Protein AF-A0A840AFT1-F1 (afdb_monomer)

Radius of gyration: 15.69 Å; Cα contacts (8 Å, |Δi|>4): 71; chains: 1; bounding box: 33×24×56 Å

Solvent-accessible surface area (backbone atoms only — not comparable to full-atom values): 6630 Å² total; per-residue (Å²): 107,79,70,45,72,68,57,50,50,55,33,47,77,70,41,51,52,56,59,45,66,76,46,48,65,64,51,42,52,50,52,46,53,44,43,53,52,53,54,73,78,42,62,94,86,62,83,84,49,73,49,60,39,33,60,61,38,39,70,53,52,70,68,32,62,74,60,43,51,49,30,59,76,71,64,56,80,56,72,62,57,50,51,53,47,26,24,45,51,46,72,77,32,58,89,63,64,63,71,71,66,78,79,74,82,84,85,81,90,130

Secondary structure (DSSP, 8-state):
-PPPHHHHHHHHHTTHHHHHHTTHHHHHHHHHHHHHHHHHHS-TTPPPPHHHHHHHHHHHHHH-HHHHHHHHHTT---THHHHHHHHHHHHHHGGGSSTTGGGSS-----

pLDDT: mean 89.45, std 15.91, range [39.97, 98.19]

Structure (mmCIF, N/CA/C/O backbone):
data_AF-A0A840AFT1-F1
#
_entry.id   AF-A0A840AFT1-F1
#
loop_
_atom_site.group_PDB
_atom_site.id
_atom_site.type_symbol
_atom_site.label_atom_id
_atom_site.label_alt_id
_atom_site.label_comp_id
_atom_site.label_asym_id
_atom_site.label_entity_id
_atom_site.label_seq_id
_atom_site.pdbx_PDB_ins_code
_atom_site.Cartn_x
_atom_site.Cartn_y
_atom_site.Cartn_z
_atom_site.occupancy
_atom_site.B_iso_or_equiv
_atom_site.auth_seq_id
_atom_site.auth_comp_id
_atom_site.auth_asym_id
_atom_site.auth_atom_id
_atom_site.pdbx_PDB_model_num
ATOM 1 N N . MET A 1 1 ? 10.731 -5.150 2.425 1.00 61.34 1 MET A N 1
ATOM 2 C CA . MET A 1 1 ? 10.338 -5.928 3.613 1.00 61.34 1 MET A CA 1
ATOM 3 C C . MET A 1 1 ? 9.030 -6.608 3.279 1.00 61.34 1 MET A C 1
ATOM 5 O O . MET A 1 1 ? 8.247 -6.038 2.537 1.00 61.34 1 MET A O 1
ATOM 9 N N . ALA A 1 2 ? 8.819 -7.825 3.773 1.00 78.06 2 ALA A N 1
ATOM 10 C CA . ALA A 1 2 ? 7.544 -8.512 3.600 1.00 78.06 2 ALA A CA 1
ATOM 11 C C . ALA A 1 2 ? 6.515 -7.992 4.613 1.00 78.06 2 ALA A C 1
ATOM 13 O O . ALA A 1 2 ? 6.884 -7.635 5.737 1.00 78.06 2 ALA A O 1
ATOM 14 N N . LEU A 1 3 ? 5.243 -7.976 4.212 1.00 90.00 3 LEU A N 1
ATOM 15 C CA . LEU A 1 3 ? 4.119 -7.717 5.101 1.00 90.00 3 LEU A CA 1
ATOM 16 C C . LEU A 1 3 ? 4.123 -8.754 6.235 1.00 90.00 3 LEU A C 1
ATOM 18 O O . LEU A 1 3 ? 4.169 -9.958 5.985 1.00 90.00 3 LEU A O 1
ATOM 22 N N . THR A 1 4 ? 4.117 -8.297 7.487 1.00 93.38 4 THR A N 1
ATOM 23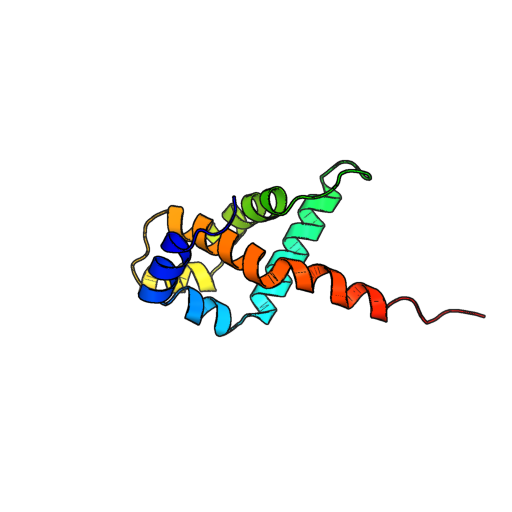 C CA . THR A 1 4 ? 3.969 -9.196 8.637 1.00 93.38 4 THR A CA 1
ATOM 24 C C . THR A 1 4 ? 2.491 -9.378 8.960 1.00 93.38 4 THR A C 1
ATOM 26 O O . THR A 1 4 ? 1.707 -8.442 8.808 1.00 93.38 4 THR A O 1
ATOM 29 N N . LEU A 1 5 ? 2.119 -10.550 9.483 1.00 94.56 5 LEU A N 1
ATOM 30 C CA . LEU A 1 5 ? 0.746 -10.820 9.930 1.00 94.56 5 LEU A CA 1
ATOM 31 C C . LEU A 1 5 ? 0.265 -9.790 10.965 1.00 94.56 5 LEU A C 1
ATOM 33 O O . LEU A 1 5 ? -0.881 -9.362 10.944 1.00 94.56 5 LEU A O 1
ATOM 37 N N . GLU A 1 6 ? 1.156 -9.355 11.857 1.00 94.88 6 GLU A N 1
ATOM 38 C CA . GLU A 1 6 ? 0.844 -8.318 12.842 1.00 94.88 6 GLU A CA 1
ATOM 39 C C . GLU A 1 6 ? 0.509 -6.975 12.170 1.00 94.88 6 GLU A C 1
ATOM 41 O O . GLU A 1 6 ? -0.460 -6.319 12.546 1.00 94.88 6 GLU A O 1
ATOM 46 N N . ALA A 1 7 ? 1.286 -6.562 11.160 1.00 95.19 7 ALA A N 1
ATOM 47 C CA . ALA A 1 7 ? 1.011 -5.339 10.412 1.00 95.19 7 ALA A CA 1
ATOM 48 C C . ALA A 1 7 ? -0.304 -5.439 9.636 1.00 95.19 7 ALA A C 1
ATOM 50 O O . ALA A 1 7 ? -1.090 -4.492 9.640 1.00 95.19 7 ALA A O 1
ATOM 51 N N . GLU A 1 8 ? -0.569 -6.594 9.027 1.00 96.19 8 GLU A N 1
ATOM 52 C CA . GLU A 1 8 ? -1.824 -6.867 8.336 1.00 96.19 8 GLU A CA 1
ATOM 53 C C . GLU A 1 8 ? -3.032 -6.807 9.277 1.00 96.19 8 GLU A C 1
ATOM 55 O O . GLU A 1 8 ? -4.021 -6.149 8.951 1.00 96.19 8 GLU A O 1
ATOM 60 N N . GLN A 1 9 ? -2.948 -7.413 10.466 1.00 97.50 9 GLN A N 1
ATOM 61 C CA . GLN A 1 9 ? -4.031 -7.361 11.450 1.00 97.50 9 GLN A CA 1
ATOM 62 C C . GLN A 1 9 ? -4.299 -5.920 11.888 1.00 97.50 9 GLN A C 1
ATOM 64 O O . GLN A 1 9 ? -5.435 -5.463 11.813 1.00 97.50 9 GLN A O 1
ATOM 69 N N . ARG A 1 10 ? -3.256 -5.155 12.236 1.00 96.56 10 ARG A N 1
ATOM 70 C CA . ARG A 1 10 ? -3.422 -3.739 12.605 1.00 96.56 10 ARG A CA 1
ATOM 71 C C . ARG A 1 10 ? -4.054 -2.926 11.479 1.00 96.56 10 ARG A C 1
ATOM 73 O O . ARG A 1 10 ? -4.911 -2.093 11.746 1.00 96.56 10 ARG A O 1
ATOM 80 N N . MET A 1 11 ? -3.632 -3.145 10.232 1.00 97.62 11 MET A N 1
ATOM 81 C CA . MET A 1 11 ? -4.217 -2.486 9.059 1.00 97.62 11 MET A CA 1
ATOM 82 C C . MET A 1 11 ? -5.670 -2.895 8.823 1.00 97.62 11 MET A C 1
ATOM 84 O O . MET A 1 11 ? -6.470 -2.071 8.384 1.00 97.62 11 MET A O 1
ATOM 88 N N . THR A 1 12 ? -6.019 -4.144 9.117 1.00 97.81 12 THR A N 1
ATOM 89 C CA . THR A 1 12 ? -7.399 -4.631 9.066 1.00 97.81 12 THR A CA 1
ATOM 90 C C . THR A 1 12 ? -8.253 -3.921 10.112 1.00 97.81 12 THR A C 1
ATOM 92 O O . THR A 1 12 ? -9.308 -3.391 9.770 1.00 97.81 12 THR A O 1
ATOM 95 N N . ASP A 1 13 ? -7.759 -3.817 11.348 1.00 97.62 13 ASP A N 1
ATOM 96 C CA . ASP A 1 13 ? -8.477 -3.209 12.475 1.00 97.62 13 ASP A CA 1
ATOM 97 C C . ASP A 1 13 ? -8.797 -1.722 12.248 1.00 97.62 13 ASP A C 1
ATOM 99 O O . ASP A 1 13 ? -9.813 -1.226 12.731 1.00 97.62 13 ASP A O 1
ATOM 103 N N . VAL A 1 14 ? -7.951 -1.010 11.493 1.00 97.31 14 VAL A N 1
ATOM 104 C CA . VAL A 1 14 ? -8.156 0.407 11.134 1.00 97.31 14 VAL A CA 1
ATOM 105 C C . VAL A 1 14 ? -8.718 0.612 9.720 1.00 97.31 14 VAL A C 1
ATOM 107 O O . VAL A 1 14 ? -8.697 1.724 9.199 1.00 97.31 14 VAL A O 1
ATOM 110 N N . GLY A 1 15 ? -9.171 -0.453 9.054 1.00 97.88 15 GLY A N 1
ATOM 111 C CA . GLY A 1 15 ? -9.847 -0.367 7.757 1.00 97.88 15 GLY A CA 1
ATOM 112 C C . GLY A 1 15 ? -8.951 -0.110 6.537 1.00 97.88 15 GLY A C 1
ATOM 113 O O . GLY A 1 15 ? -9.471 0.027 5.433 1.00 97.88 15 GLY A O 1
ATOM 114 N N . VAL A 1 16 ? -7.620 -0.102 6.674 1.00 97.81 16 VAL A N 1
ATOM 115 C CA . VAL A 1 16 ? -6.680 0.079 5.545 1.00 97.81 16 VAL A CA 1
ATOM 116 C C . VAL A 1 16 ? -6.836 -1.040 4.508 1.00 97.81 16 VAL A C 1
ATOM 118 O O . VAL A 1 16 ? -6.784 -0.785 3.306 1.00 97.81 16 VAL A O 1
ATOM 121 N N . VAL A 1 17 ? -7.069 -2.281 4.951 1.00 97.94 17 VAL A N 1
ATOM 122 C CA . VAL A 1 17 ? -7.295 -3.417 4.037 1.00 97.94 17 VAL A CA 1
ATOM 123 C C . VAL A 1 17 ? -8.602 -3.250 3.254 1.00 97.94 17 VAL A C 1
ATOM 125 O O . VAL A 1 17 ? -8.639 -3.514 2.053 1.00 97.94 17 VAL A O 1
ATOM 128 N N . ALA A 1 18 ? -9.660 -2.752 3.898 1.00 98.12 18 ALA A N 1
ATOM 129 C CA . ALA A 1 18 ? -10.922 -2.451 3.224 1.00 98.12 18 ALA A CA 1
ATOM 130 C C . ALA A 1 18 ? -10.774 -1.277 2.240 1.00 98.12 18 ALA A C 1
ATOM 132 O O . ALA A 1 18 ? -11.306 -1.333 1.134 1.00 98.12 18 ALA A O 1
ATOM 133 N N . PHE A 1 19 ? -9.997 -0.254 2.608 1.00 98.19 19 PHE A N 1
ATOM 134 C CA . PHE A 1 19 ? -9.652 0.864 1.730 1.00 98.19 19 PHE A CA 1
ATOM 135 C C . PHE A 1 19 ? -8.906 0.407 0.468 1.00 98.19 19 PHE A C 1
ATOM 137 O O . PHE A 1 19 ? -9.236 0.852 -0.629 1.00 98.19 19 PHE A O 1
ATOM 144 N N . TYR A 1 20 ? -7.955 -0.527 0.596 1.00 98.00 20 TYR A N 1
ATOM 145 C CA . TYR A 1 20 ? -7.332 -1.174 -0.564 1.00 98.00 20 TYR A CA 1
ATOM 146 C C . TYR A 1 20 ? -8.370 -1.893 -1.435 1.00 98.00 20 TYR A C 1
ATOM 148 O O . TYR A 1 20 ? -8.425 -1.670 -2.642 1.00 98.00 20 TYR A O 1
ATOM 156 N N . ALA A 1 21 ? -9.200 -2.743 -0.823 1.00 97.56 21 ALA A N 1
ATOM 157 C CA . ALA A 1 21 ? -10.162 -3.573 -1.544 1.00 97.56 21 ALA A CA 1
ATOM 158 C C . ALA A 1 21 ? -11.227 -2.754 -2.295 1.00 97.56 21 ALA A C 1
ATOM 160 O O . ALA A 1 21 ? -11.724 -3.208 -3.323 1.00 97.56 21 ALA A O 1
ATOM 161 N N . GLY A 1 22 ? -11.553 -1.551 -1.811 1.00 97.81 22 GLY A N 1
ATOM 162 C CA . GLY A 1 22 ? -12.500 -0.645 -2.461 1.00 97.81 22 GLY A CA 1
ATOM 163 C C . GLY A 1 22 ? -12.042 -0.104 -3.821 1.00 97.81 22 GLY A C 1
ATOM 164 O O . GLY A 1 22 ? -12.889 0.332 -4.593 1.00 97.81 22 GLY A O 1
ATOM 165 N N . ASP A 1 23 ? -10.739 -0.143 -4.122 1.00 95.31 23 ASP A N 1
ATOM 166 C CA . ASP A 1 23 ? -10.176 0.350 -5.388 1.00 95.31 23 ASP A CA 1
ATOM 167 C C . ASP A 1 23 ? -8.883 -0.397 -5.780 1.00 95.31 23 ASP A C 1
ATOM 169 O O . ASP A 1 23 ? -7.832 0.183 -6.067 1.00 95.31 23 ASP A O 1
ATOM 173 N N . ALA A 1 24 ? -8.932 -1.732 -5.735 1.00 96.06 24 ALA A N 1
ATOM 174 C CA . ALA A 1 24 ? -7.755 -2.578 -5.948 1.00 96.06 24 ALA A CA 1
ATOM 175 C C . ALA A 1 24 ? -7.102 -2.376 -7.332 1.00 96.06 24 ALA A C 1
ATOM 177 O O . ALA A 1 24 ? -5.878 -2.486 -7.456 1.00 96.06 24 ALA A O 1
ATOM 178 N N . GLU A 1 25 ? -7.893 -2.050 -8.360 1.00 95.31 25 GLU A N 1
ATOM 179 C CA . GLU A 1 25 ? -7.402 -1.807 -9.722 1.00 95.31 25 GLU A CA 1
ATOM 180 C C . GLU A 1 25 ? -6.561 -0.528 -9.821 1.00 95.31 25 GLU A C 1
ATOM 182 O O . GLU A 1 25 ? -5.463 -0.560 -10.388 1.00 95.31 25 GLU A O 1
ATOM 187 N N . SER A 1 26 ? -6.997 0.584 -9.216 1.00 96.12 26 SER A N 1
ATOM 188 C CA . SER A 1 26 ? -6.208 1.826 -9.214 1.00 96.12 26 SER A CA 1
ATOM 189 C C . SER A 1 26 ? -4.899 1.662 -8.440 1.00 96.12 26 SER A C 1
ATOM 191 O O . SER A 1 26 ? -3.847 2.181 -8.841 1.00 96.12 26 SER A O 1
ATOM 193 N N . TRP A 1 27 ? -4.917 0.872 -7.364 1.00 97.75 27 TRP A N 1
ATOM 194 C CA . TRP A 1 27 ? -3.699 0.517 -6.642 1.00 97.75 27 TRP A CA 1
ATOM 195 C C . TRP A 1 27 ? -2.753 -0.339 -7.488 1.00 97.75 27 TRP A C 1
ATOM 197 O O . TRP A 1 27 ? -1.556 -0.049 -7.537 1.00 97.75 27 TRP A O 1
ATOM 207 N N . LEU A 1 28 ? -3.265 -1.338 -8.214 1.00 97.06 28 LEU A N 1
ATOM 208 C CA . LEU A 1 28 ? -2.468 -2.132 -9.154 1.00 97.06 28 LEU A CA 1
ATOM 209 C C . LEU A 1 28 ? -1.818 -1.246 -10.226 1.00 97.06 28 LEU A C 1
ATOM 211 O O . LEU A 1 28 ? -0.615 -1.370 -10.478 1.00 97.06 28 LEU A O 1
ATOM 215 N N . ALA A 1 29 ? -2.572 -0.312 -10.811 1.00 96.31 29 ALA A N 1
ATOM 216 C CA . ALA A 1 29 ? -2.048 0.648 -11.782 1.00 96.31 29 ALA A CA 1
ATOM 217 C C . ALA A 1 29 ? -0.921 1.512 -11.186 1.00 96.31 29 ALA A C 1
ATOM 219 O O . ALA A 1 29 ? 0.122 1.703 -11.823 1.00 96.31 29 ALA A O 1
ATOM 220 N N . THR A 1 30 ? -1.080 1.961 -9.939 1.00 97.62 30 THR A N 1
ATOM 221 C CA . THR A 1 30 ? -0.059 2.723 -9.201 1.00 97.6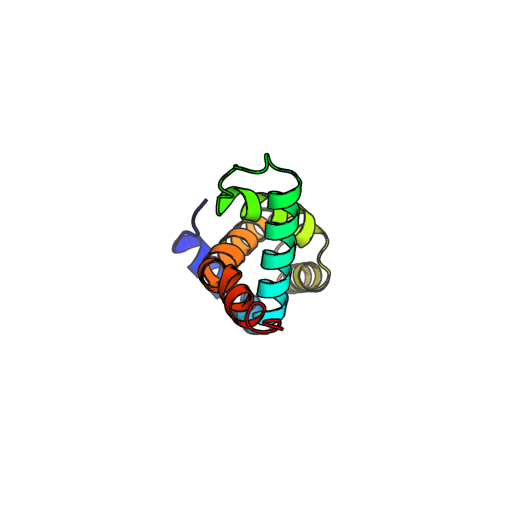2 30 THR A CA 1
ATOM 222 C C . THR A 1 30 ? 1.222 1.909 -8.997 1.00 97.62 30 THR A C 1
ATOM 224 O O . THR A 1 30 ? 2.326 2.391 -9.287 1.00 97.62 30 THR A O 1
ATOM 227 N N . VAL A 1 31 ? 1.110 0.649 -8.562 1.00 97.69 31 VAL A N 1
ATOM 228 C CA . VAL A 1 31 ? 2.276 -0.236 -8.385 1.00 97.69 31 VAL A CA 1
ATOM 229 C C . VAL A 1 31 ? 2.954 -0.518 -9.724 1.00 97.69 31 VAL A C 1
ATOM 231 O O . VAL A 1 31 ? 4.182 -0.451 -9.821 1.00 97.69 31 VAL A O 1
ATOM 234 N N . ARG A 1 32 ? 2.180 -0.760 -10.786 1.00 96.62 32 ARG A N 1
ATOM 235 C CA . ARG A 1 32 ? 2.700 -0.999 -12.138 1.00 96.62 32 ARG A CA 1
ATOM 236 C C . ARG A 1 32 ? 3.479 0.202 -12.671 1.00 96.62 32 ARG A C 1
ATOM 238 O O . ARG A 1 32 ? 4.607 0.040 -13.147 1.00 96.62 32 ARG A O 1
ATOM 245 N N . ALA A 1 33 ? 2.918 1.406 -12.558 1.00 96.50 33 ALA A N 1
ATOM 246 C CA . ALA A 1 33 ? 3.599 2.642 -12.937 1.00 96.50 33 ALA A CA 1
ATOM 247 C C . ALA A 1 33 ? 4.912 2.816 -12.155 1.00 96.50 33 ALA A C 1
ATOM 249 O O . ALA A 1 33 ? 5.952 3.127 -12.743 1.00 96.50 33 ALA A O 1
ATOM 250 N N . THR A 1 34 ? 4.891 2.514 -10.855 1.00 97.19 34 THR A N 1
ATOM 251 C CA . THR A 1 34 ? 6.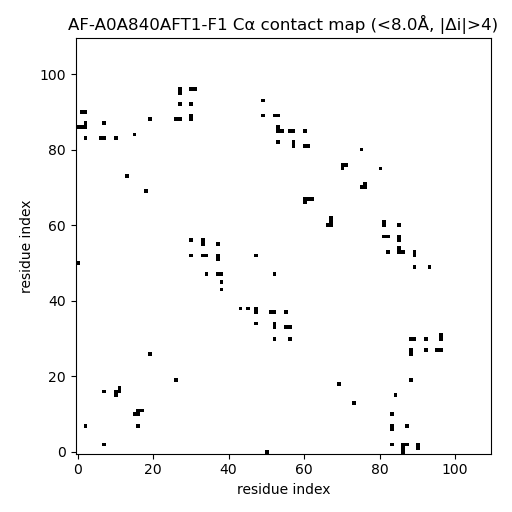072 2.582 -9.986 1.00 97.19 34 THR A CA 1
ATOM 252 C C . THR A 1 34 ? 7.142 1.561 -10.385 1.00 97.19 34 THR A C 1
ATOM 254 O O . THR A 1 34 ? 8.300 1.936 -10.562 1.00 97.19 34 THR A O 1
ATOM 257 N N . LYS A 1 35 ? 6.782 0.290 -10.633 1.00 95.94 35 LYS A N 1
ATOM 258 C CA . LYS A 1 35 ? 7.713 -0.750 -11.126 1.00 95.94 35 LYS A CA 1
ATOM 259 C C . LYS A 1 35 ? 8.360 -0.327 -12.446 1.00 95.94 35 LYS A C 1
ATOM 261 O O . LYS A 1 35 ? 9.569 -0.483 -12.617 1.00 95.94 35 LYS A O 1
ATOM 266 N N . LYS A 1 36 ? 7.586 0.261 -13.364 1.00 95.06 36 LYS A N 1
ATOM 267 C CA . LYS A 1 36 ? 8.089 0.782 -14.646 1.00 95.06 36 LYS A CA 1
ATOM 268 C C . LYS A 1 36 ? 9.064 1.945 -14.454 1.00 95.06 36 LYS A C 1
ATOM 270 O O . LYS A 1 36 ? 10.089 1.987 -15.135 1.00 95.06 36 LYS A O 1
ATOM 275 N N . PHE A 1 37 ? 8.771 2.865 -13.536 1.00 95.38 37 PHE A N 1
ATOM 276 C CA . PHE A 1 37 ? 9.680 3.953 -13.173 1.00 95.38 37 PHE A CA 1
ATOM 277 C C . PHE A 1 37 ? 10.993 3.417 -12.592 1.00 95.38 37 PHE A C 1
ATOM 279 O O . PHE A 1 37 ? 12.061 3.784 -13.075 1.00 95.38 37 PHE A O 1
ATOM 286 N N . VAL A 1 38 ? 10.929 2.494 -11.629 1.00 95.25 38 VAL A N 1
ATOM 287 C CA . VAL A 1 38 ? 12.119 1.869 -11.032 1.00 95.25 38 VAL A CA 1
ATOM 288 C C . VAL A 1 38 ? 12.947 1.151 -12.103 1.00 95.25 38 VAL A C 1
ATOM 290 O O . VAL A 1 38 ? 14.126 1.450 -12.258 1.00 95.25 38 VAL A O 1
ATOM 293 N N . LYS A 1 39 ? 12.329 0.296 -12.933 1.00 94.44 39 LYS A N 1
ATOM 294 C CA . LYS A 1 39 ? 13.015 -0.439 -14.014 1.00 94.44 39 LYS A CA 1
ATOM 295 C C . LYS A 1 39 ? 13.753 0.478 -14.995 1.00 94.44 39 LYS A C 1
ATOM 297 O O . LYS A 1 39 ? 14.842 0.136 -15.433 1.00 94.44 39 LYS A O 1
ATOM 302 N N . ARG A 1 40 ? 13.179 1.636 -15.338 1.00 94.69 40 ARG A N 1
ATOM 303 C CA . ARG A 1 40 ? 13.796 2.606 -16.265 1.00 94.69 40 ARG A CA 1
ATOM 304 C C . ARG A 1 40 ? 15.022 3.318 -15.694 1.00 94.69 40 ARG A C 1
ATOM 306 O O . ARG A 1 40 ? 15.851 3.775 -16.468 1.00 94.69 40 ARG A O 1
ATOM 313 N N . ASN A 1 41 ? 15.106 3.445 -14.372 1.00 94.44 41 ASN A N 1
ATOM 314 C CA . ASN A 1 41 ? 16.179 4.174 -13.691 1.00 94.44 41 ASN A CA 1
ATOM 315 C C . ASN A 1 41 ? 17.250 3.245 -13.098 1.00 94.44 41 ASN A C 1
ATOM 317 O O . ASN A 1 41 ? 18.226 3.715 -12.519 1.00 94.44 41 ASN A O 1
ATOM 321 N N . PHE A 1 42 ? 17.072 1.933 -13.236 1.00 91.81 42 PHE A N 1
ATOM 322 C CA . PHE A 1 42 ? 18.050 0.919 -12.864 1.00 91.81 42 PHE A CA 1
ATOM 323 C C . PHE A 1 42 ? 18.797 0.420 -14.113 1.00 91.81 42 PHE A C 1
ATOM 325 O O . PHE A 1 42 ? 18.322 0.613 -15.235 1.00 91.81 42 PHE A O 1
ATOM 332 N N . PRO A 1 43 ? 19.969 -0.225 -13.955 1.00 93.38 43 PRO A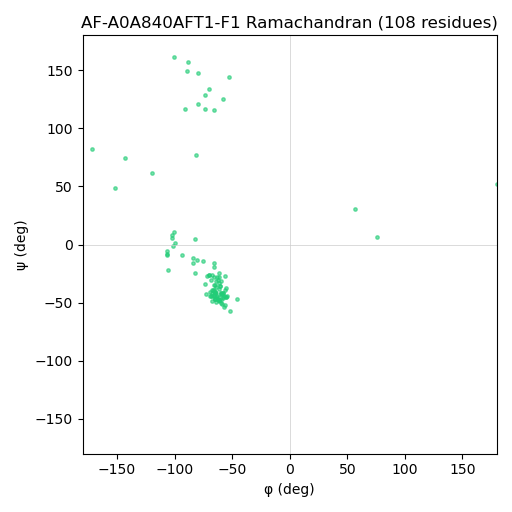 N 1
ATOM 333 C CA . PRO A 1 43 ? 20.689 -0.813 -15.080 1.00 93.38 43 PRO A CA 1
ATOM 334 C C . PRO A 1 43 ? 19.797 -1.761 -15.909 1.00 93.38 43 PRO A C 1
ATOM 336 O O . PRO A 1 43 ? 19.009 -2.499 -15.317 1.00 93.38 43 PRO A O 1
ATOM 339 N N . PRO A 1 44 ? 19.944 -1.826 -17.248 1.00 84.88 44 PRO A N 1
ATOM 340 C CA . PRO A 1 44 ? 19.024 -2.568 -18.124 1.00 84.88 44 PRO A CA 1
ATOM 341 C C . PRO A 1 44 ? 18.835 -4.057 -17.792 1.00 84.88 44 PRO A C 1
ATOM 343 O O . PRO A 1 44 ? 17.789 -4.622 -18.092 1.00 84.88 44 PRO A O 1
ATOM 346 N N . GLN A 1 45 ? 19.839 -4.686 -17.176 1.00 89.12 45 GLN A N 1
ATOM 347 C CA . GLN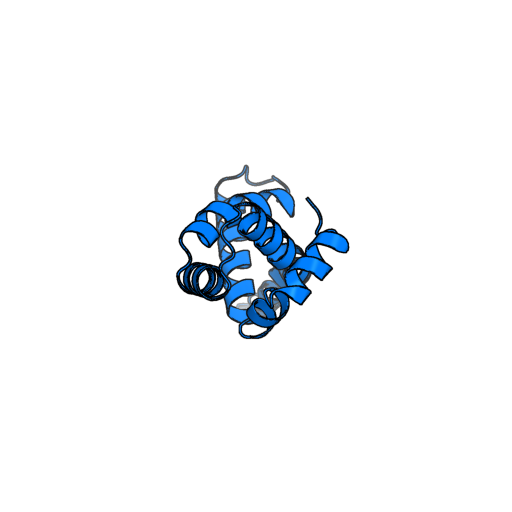 A 1 45 ? 19.844 -6.107 -16.803 1.00 89.12 45 GLN A CA 1
ATOM 348 C C . GLN A 1 45 ? 19.580 -6.337 -15.304 1.00 89.12 45 GLN A C 1
ATOM 350 O O . GLN A 1 45 ? 19.738 -7.448 -14.801 1.00 89.12 45 GLN A O 1
ATOM 355 N N . ALA A 1 46 ? 19.222 -5.289 -14.558 1.00 91.12 46 ALA A N 1
ATOM 356 C CA . ALA A 1 46 ? 18.940 -5.412 -13.138 1.00 91.12 46 ALA A CA 1
ATOM 357 C C . ALA A 1 46 ? 17.590 -6.106 -12.913 1.00 91.12 46 ALA A C 1
ATOM 359 O O . ALA A 1 46 ? 16.552 -5.694 -13.436 1.00 91.12 46 ALA A O 1
ATOM 360 N N . PHE A 1 47 ? 17.600 -7.135 -12.069 1.00 91.50 47 PHE A N 1
ATOM 361 C CA . PHE A 1 47 ? 16.378 -7.725 -11.544 1.00 91.50 47 PHE A CA 1
ATOM 362 C C . PHE A 1 47 ? 15.764 -6.792 -10.493 1.00 91.50 47 PHE A C 1
ATOM 364 O O . PHE A 1 47 ? 16.369 -6.550 -9.448 1.00 91.50 47 PHE A O 1
ATOM 371 N N . ILE A 1 48 ? 14.564 -6.278 -10.770 1.00 93.75 48 ILE A N 1
ATOM 372 C CA . ILE A 1 48 ? 13.843 -5.381 -9.859 1.00 93.75 48 ILE A CA 1
ATOM 373 C C . ILE A 1 48 ? 13.160 -6.200 -8.768 1.00 93.75 48 ILE A C 1
ATOM 375 O O . ILE A 1 48 ? 12.313 -7.047 -9.055 1.00 93.75 48 ILE A O 1
ATOM 379 N N . ARG A 1 49 ? 13.508 -5.934 -7.507 1.00 94.25 49 ARG A N 1
ATOM 380 C CA . ARG A 1 49 ? 12.938 -6.634 -6.354 1.00 94.25 49 ARG A CA 1
ATOM 381 C C . ARG A 1 49 ? 11.671 -5.937 -5.864 1.00 94.25 49 ARG A C 1
ATOM 383 O O . ARG A 1 49 ? 11.507 -4.728 -6.021 1.00 94.25 49 ARG A O 1
ATOM 390 N N . ARG A 1 50 ? 10.820 -6.703 -5.173 1.00 95.38 50 ARG A N 1
ATOM 391 C CA . ARG A 1 50 ? 9.650 -6.208 -4.419 1.00 95.38 50 ARG A CA 1
ATOM 392 C C . ARG A 1 50 ? 9.999 -4.978 -3.574 1.00 95.38 50 ARG A C 1
ATOM 394 O O . ARG A 1 50 ? 9.331 -3.953 -3.652 1.00 95.38 50 ARG A O 1
ATOM 401 N N . ASP A 1 51 ? 11.117 -5.056 -2.857 1.00 94.88 51 ASP A N 1
ATOM 402 C CA . ASP A 1 51 ? 11.618 -3.999 -1.976 1.00 94.88 51 ASP A CA 1
ATOM 403 C C . ASP A 1 51 ? 12.002 -2.700 -2.694 1.00 94.88 51 ASP A C 1
ATOM 405 O O . ASP A 1 51 ? 11.875 -1.627 -2.102 1.00 94.88 51 ASP A O 1
ATOM 409 N N . ASP A 1 52 ? 12.470 -2.771 -3.943 1.00 95.50 52 ASP A N 1
ATOM 410 C CA . ASP A 1 52 ? 12.834 -1.577 -4.714 1.00 95.50 52 ASP A CA 1
ATOM 411 C C . ASP A 1 52 ? 11.574 -0.774 -5.063 1.00 95.50 52 ASP A C 1
ATOM 413 O O . ASP A 1 52 ? 11.543 0.450 -4.929 1.00 95.50 52 ASP A O 1
ATOM 417 N N . VAL A 1 53 ? 10.500 -1.478 -5.431 1.00 96.75 53 VAL A N 1
ATOM 418 C CA . VAL A 1 53 ? 9.198 -0.871 -5.735 1.00 96.75 53 VAL A CA 1
ATOM 419 C C . VAL A 1 53 ? 8.503 -0.395 -4.457 1.00 96.75 53 VAL A C 1
ATOM 421 O O . VAL A 1 53 ? 8.016 0.732 -4.432 1.00 96.75 53 VAL A O 1
ATOM 424 N N . ALA A 1 54 ? 8.529 -1.181 -3.373 1.00 96.38 54 ALA A N 1
ATOM 425 C CA . ALA A 1 54 ? 7.971 -0.791 -2.072 1.00 96.38 54 ALA A CA 1
ATOM 426 C C . ALA A 1 54 ? 8.562 0.537 -1.569 1.00 96.38 54 ALA A C 1
ATOM 428 O O . ALA A 1 54 ? 7.837 1.437 -1.150 1.00 96.38 54 ALA A O 1
ATOM 429 N N . LYS A 1 55 ? 9.890 0.697 -1.664 1.00 95.88 55 LYS A N 1
ATOM 430 C CA . LYS A 1 55 ? 10.574 1.942 -1.281 1.00 95.88 55 LYS A CA 1
ATOM 431 C C . LYS A 1 55 ? 10.187 3.115 -2.178 1.00 95.88 55 LYS A C 1
ATOM 433 O O . LYS A 1 55 ? 10.017 4.222 -1.675 1.00 95.88 55 LYS A O 1
ATOM 438 N N . ALA A 1 56 ? 10.037 2.882 -3.480 1.00 97.12 56 ALA A N 1
ATOM 439 C CA . ALA A 1 56 ? 9.630 3.913 -4.431 1.00 97.12 56 ALA A CA 1
ATOM 440 C C . ALA A 1 56 ? 8.161 4.349 -4.262 1.00 97.12 56 ALA A C 1
ATOM 442 O O . ALA A 1 56 ? 7.833 5.492 -4.573 1.00 97.12 56 ALA A O 1
ATOM 443 N N . LEU A 1 57 ? 7.292 3.484 -3.727 1.00 97.62 57 LEU A N 1
ATOM 444 C CA . LEU A 1 57 ? 5.895 3.817 -3.427 1.00 97.62 57 LEU A CA 1
ATOM 445 C C . LEU A 1 57 ? 5.751 4.821 -2.278 1.00 97.62 57 LEU A C 1
ATOM 447 O O . LEU A 1 57 ? 4.812 5.608 -2.290 1.00 97.62 57 LEU A O 1
ATOM 451 N N . ILE A 1 58 ? 6.663 4.829 -1.302 1.00 96.81 58 ILE A N 1
ATOM 452 C CA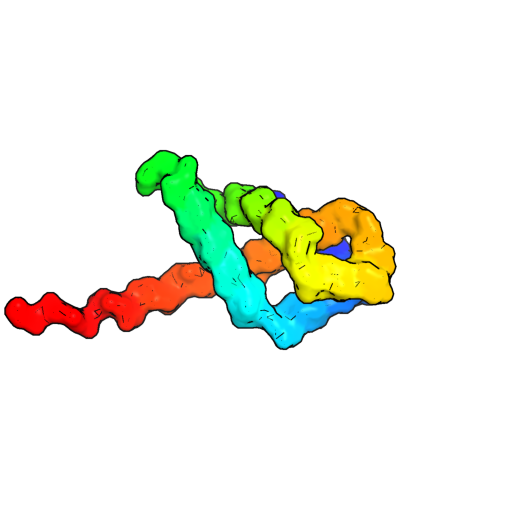 . ILE A 1 58 ? 6.564 5.685 -0.106 1.00 96.81 58 ILE A CA 1
ATOM 453 C C . ILE A 1 58 ? 6.332 7.171 -0.451 1.00 96.81 58 ILE A C 1
ATOM 455 O O . ILE A 1 58 ? 5.315 7.708 -0.009 1.00 96.81 58 ILE A O 1
ATOM 459 N N . PRO A 1 59 ? 7.188 7.847 -1.245 1.00 96.81 59 PRO A N 1
ATOM 460 C CA . PRO A 1 59 ? 6.973 9.257 -1.580 1.00 96.81 59 PRO A CA 1
ATOM 461 C C . PRO A 1 59 ? 5.718 9.494 -2.432 1.00 96.81 59 PRO A C 1
ATOM 463 O O . PRO A 1 59 ? 5.112 10.556 -2.339 1.00 96.81 59 PRO A O 1
ATOM 466 N N . ILE A 1 60 ? 5.293 8.512 -3.236 1.00 97.31 60 ILE A N 1
ATOM 467 C CA . ILE A 1 60 ? 4.045 8.591 -4.013 1.00 97.31 60 ILE A CA 1
ATOM 468 C C . ILE A 1 60 ? 2.845 8.584 -3.056 1.00 97.31 60 ILE A C 1
ATOM 470 O O . ILE A 1 60 ? 1.979 9.450 -3.132 1.00 97.31 60 ILE A O 1
ATOM 474 N N . LEU A 1 61 ? 2.825 7.649 -2.104 1.00 97.31 61 LEU A N 1
ATOM 475 C CA . LEU A 1 61 ? 1.769 7.503 -1.099 1.00 97.31 61 LEU A CA 1
ATOM 476 C C . LEU A 1 61 ? 1.726 8.661 -0.092 1.00 97.31 61 LEU A C 1
ATOM 478 O O . LEU A 1 61 ? 0.669 8.957 0.467 1.00 97.31 61 LEU A O 1
ATOM 482 N N . GLU A 1 62 ? 2.849 9.339 0.152 1.00 95.50 62 GLU A N 1
ATOM 483 C CA . GLU A 1 62 ? 2.887 10.542 0.990 1.00 95.50 62 GLU A CA 1
ATOM 484 C C . GLU A 1 62 ? 2.018 11.673 0.429 1.00 95.50 62 GLU A C 1
ATOM 486 O O . GLU A 1 62 ? 1.379 12.387 1.209 1.00 95.50 62 GLU A O 1
ATOM 491 N N . VAL A 1 63 ? 1.962 11.803 -0.900 1.00 95.69 63 VAL A N 1
ATOM 492 C CA . VAL A 1 63 ? 1.225 12.868 -1.598 1.00 95.69 63 VAL A CA 1
ATOM 493 C C . VAL A 1 63 ? -0.062 12.392 -2.272 1.00 95.69 63 VAL A C 1
ATOM 495 O O . VAL A 1 63 ? -0.821 13.219 -2.768 1.00 95.69 63 VAL A O 1
ATOM 498 N N . HIS A 1 64 ? -0.335 11.087 -2.278 1.00 96.81 64 HIS A N 1
ATOM 499 C CA . HIS A 1 64 ? -1.532 10.525 -2.895 1.00 96.81 64 HIS A CA 1
ATOM 500 C C . HIS A 1 64 ? -2.798 10.987 -2.162 1.00 96.81 64 HIS A C 1
ATOM 502 O O . HIS A 1 64 ? -3.015 10.616 -1.008 1.00 96.81 64 HIS A O 1
ATOM 508 N N . GLU A 1 65 ? -3.656 11.748 -2.843 1.00 96.31 65 GLU A N 1
ATOM 509 C CA . GLU A 1 65 ? -4.815 12.425 -2.240 1.00 96.31 65 GLU A CA 1
ATOM 510 C C . GLU A 1 65 ? -5.760 11.444 -1.541 1.00 96.31 65 GLU A C 1
ATOM 512 O O . GLU A 1 65 ? -5.953 11.555 -0.335 1.00 96.31 65 GLU A O 1
ATOM 517 N N . ALA A 1 66 ? -6.219 10.394 -2.234 1.00 96.38 66 ALA A N 1
ATOM 518 C CA . ALA A 1 66 ? -7.145 9.418 -1.645 1.00 96.38 66 ALA A CA 1
ATOM 519 C C . ALA A 1 66 ? -6.602 8.756 -0.363 1.00 96.38 66 ALA A C 1
ATOM 521 O O . ALA A 1 66 ? -7.306 8.645 0.639 1.00 96.38 66 ALA A O 1
ATOM 522 N N . PHE A 1 67 ? -5.328 8.344 -0.359 1.00 97.00 67 PHE A N 1
ATOM 523 C CA . PHE A 1 67 ? -4.719 7.723 0.816 1.00 97.00 67 PHE A CA 1
ATOM 524 C C . PHE A 1 67 ? -4.427 8.740 1.924 1.00 97.00 67 PHE A C 1
ATOM 526 O O . PHE A 1 67 ? -4.519 8.422 3.110 1.00 97.00 67 PHE A O 1
ATOM 533 N N . ARG A 1 68 ? -4.076 9.979 1.570 1.00 95.69 68 ARG A N 1
ATOM 534 C CA . ARG A 1 68 ? -3.905 11.069 2.534 1.00 95.69 68 ARG A CA 1
ATOM 535 C C . ARG A 1 68 ? -5.229 11.405 3.218 1.00 95.69 68 ARG A C 1
ATOM 537 O O . ARG A 1 68 ? -5.245 11.527 4.442 1.00 95.69 68 ARG A O 1
ATOM 544 N N . ASP A 1 69 ? -6.310 11.512 2.459 1.00 97.12 69 ASP A N 1
ATOM 545 C CA . ASP A 1 69 ? -7.643 11.819 2.971 1.00 97.12 69 ASP A CA 1
ATOM 546 C C . ASP A 1 69 ? -8.160 10.699 3.867 1.00 97.12 69 ASP A C 1
ATOM 548 O O . ASP A 1 69 ? -8.590 10.965 4.990 1.00 97.12 69 ASP A O 1
ATOM 552 N N . PHE A 1 70 ? -7.987 9.445 3.440 1.00 97.31 70 PHE A N 1
ATOM 553 C CA . PHE A 1 70 ? -8.279 8.276 4.263 1.00 97.31 70 PHE A CA 1
ATOM 554 C C . PHE A 1 70 ? -7.512 8.303 5.593 1.00 97.31 70 PHE A C 1
ATOM 556 O O . PHE A 1 70 ? -8.109 8.236 6.667 1.00 97.31 70 PHE A O 1
ATOM 563 N N . ARG A 1 71 ? -6.184 8.488 5.557 1.00 96.69 71 ARG A N 1
ATOM 564 C CA . ARG A 1 71 ? -5.372 8.560 6.784 1.00 96.69 71 ARG A CA 1
ATOM 565 C C . ARG A 1 71 ? -5.780 9.716 7.693 1.00 96.69 71 ARG A C 1
ATOM 567 O O . ARG A 1 71 ? -5.706 9.579 8.912 1.00 96.69 71 ARG A O 1
ATOM 57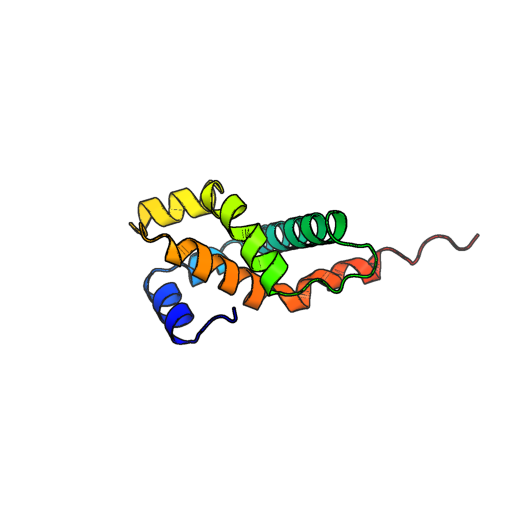4 N N . ASN A 1 72 ? -6.184 10.853 7.131 1.00 96.06 72 ASN A N 1
ATOM 575 C CA . ASN A 1 72 ? -6.658 11.990 7.914 1.00 96.06 72 ASN A CA 1
ATOM 576 C C . ASN A 1 72 ? -7.993 11.682 8.603 1.00 96.06 72 ASN A C 1
ATOM 578 O O . ASN A 1 72 ? -8.130 11.980 9.792 1.00 96.06 72 ASN A O 1
ATOM 582 N N . ALA A 1 73 ? -8.936 11.065 7.885 1.00 96.81 73 ALA A N 1
ATOM 583 C CA . ALA A 1 73 ? -10.236 10.657 8.413 1.00 96.81 73 ALA A CA 1
ATOM 584 C C . ALA A 1 73 ? -10.088 9.640 9.558 1.00 96.81 73 ALA A C 1
ATOM 586 O O . ALA A 1 73 ? -10.610 9.859 10.652 1.00 96.81 73 ALA A O 1
ATOM 587 N N . GLU A 1 74 ? -9.259 8.615 9.354 1.00 96.69 74 GLU A N 1
ATOM 588 C CA . GLU A 1 74 ? -8.981 7.554 10.334 1.00 96.69 74 GLU A CA 1
ATOM 589 C C . GLU A 1 74 ? -7.928 7.949 11.392 1.00 96.69 74 GLU A C 1
ATOM 591 O O . GLU A 1 74 ? -7.529 7.151 12.240 1.00 96.69 74 GLU A O 1
ATOM 596 N N . LYS A 1 75 ? -7.455 9.206 11.378 1.00 96.06 75 LYS A N 1
ATOM 597 C CA . LYS A 1 75 ? -6.453 9.756 12.318 1.00 96.06 75 LYS A CA 1
ATOM 598 C C . LYS A 1 75 ? -5.129 8.966 12.354 1.00 96.06 75 LYS A C 1
ATOM 600 O O . LY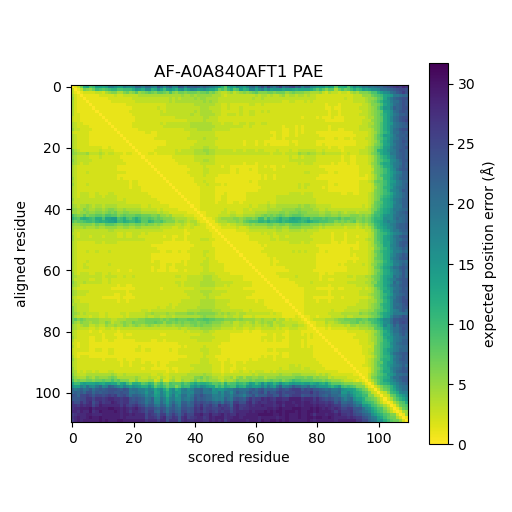S A 1 75 ? -4.405 8.979 13.355 1.00 96.06 75 LYS A O 1
ATOM 605 N N . LEU A 1 76 ? -4.748 8.356 11.236 1.00 95.44 76 LEU A N 1
ATOM 606 C CA . LEU A 1 76 ? -3.541 7.547 11.048 1.00 95.44 76 LEU A CA 1
ATOM 607 C C . LEU A 1 76 ? -2.304 8.425 10.785 1.00 95.44 76 LEU A C 1
ATOM 609 O O . LEU A 1 76 ? -1.822 8.567 9.662 1.00 95.44 76 LEU A O 1
ATOM 613 N N . ARG A 1 77 ? -1.762 9.035 11.846 1.00 89.50 77 ARG A N 1
ATOM 614 C CA . ARG A 1 77 ? -0.667 10.030 11.752 1.00 89.50 77 ARG A CA 1
ATOM 615 C C . ARG A 1 77 ? 0.747 9.442 11.669 1.00 89.50 77 ARG A C 1
ATOM 617 O O . ARG A 1 77 ? 1.690 10.153 11.327 1.00 89.50 77 ARG A O 1
ATOM 624 N N . GLY A 1 78 ? 0.920 8.167 12.010 1.00 90.19 78 GLY A N 1
ATOM 625 C CA . GLY A 1 78 ? 2.224 7.503 12.001 1.00 90.19 78 GLY A CA 1
ATOM 626 C C . GLY A 1 78 ? 2.763 7.289 10.584 1.00 90.19 78 GLY A C 1
ATOM 627 O O . GLY A 1 78 ? 2.056 6.777 9.721 1.00 90.19 78 GLY A O 1
ATOM 628 N N . LYS A 1 79 ? 4.042 7.613 10.345 1.00 87.44 79 LYS A N 1
ATOM 629 C CA . LYS A 1 79 ? 4.701 7.354 9.046 1.00 87.44 79 LYS A CA 1
ATOM 630 C C . LYS A 1 79 ? 4.751 5.865 8.686 1.00 87.44 79 LYS A C 1
ATOM 632 O O . LYS A 1 79 ? 4.800 5.523 7.509 1.00 87.44 79 LYS A O 1
ATOM 637 N N . PHE A 1 80 ? 4.706 4.988 9.690 1.00 92.50 80 PHE A N 1
ATOM 638 C CA . PHE A 1 80 ? 4.698 3.543 9.483 1.00 92.50 80 PHE A CA 1
ATOM 639 C C . PHE A 1 80 ? 3.469 3.067 8.693 1.00 92.50 80 PHE A C 1
ATOM 641 O O . PHE A 1 80 ? 3.611 2.125 7.931 1.00 92.50 80 PHE A O 1
ATOM 648 N N . TRP A 1 81 ? 2.322 3.760 8.755 1.00 96.31 81 TRP A N 1
ATOM 649 C CA . TRP A 1 81 ? 1.140 3.412 7.952 1.00 96.31 81 TRP A CA 1
ATOM 650 C C . TRP A 1 81 ? 1.390 3.502 6.450 1.00 96.31 81 TRP A C 1
ATOM 652 O O . TRP A 1 81 ? 0.839 2.720 5.689 1.00 96.31 81 TRP A O 1
ATOM 662 N N . ILE A 1 82 ? 2.234 4.440 6.016 1.00 96.38 82 ILE A N 1
ATOM 663 C CA . ILE A 1 82 ? 2.585 4.582 4.598 1.00 96.38 82 ILE A CA 1
ATOM 664 C C . ILE A 1 82 ? 3.435 3.400 4.152 1.00 96.38 82 ILE A C 1
ATOM 666 O O . ILE A 1 82 ? 3.201 2.823 3.096 1.00 96.38 82 ILE A O 1
ATOM 670 N N . LYS A 1 83 ? 4.409 3.028 4.984 1.00 95.81 83 LYS A N 1
ATOM 671 C CA . LYS A 1 83 ? 5.270 1.879 4.735 1.00 95.81 83 LYS A CA 1
ATOM 672 C C . LYS A 1 83 ? 4.461 0.577 4.733 1.00 95.81 83 LYS A C 1
ATOM 674 O O . LYS A 1 83 ? 4.596 -0.200 3.800 1.00 95.81 83 LYS A O 1
ATOM 679 N N . ASP A 1 84 ? 3.628 0.354 5.744 1.00 96.81 84 ASP A N 1
ATOM 680 C CA . ASP A 1 84 ? 2.822 -0.865 5.861 1.00 96.81 84 ASP A CA 1
ATOM 681 C C . ASP A 1 84 ? 1.809 -0.958 4.709 1.00 96.81 84 ASP A C 1
ATOM 683 O O . ASP A 1 84 ? 1.620 -2.035 4.148 1.00 96.81 84 ASP A O 1
ATOM 687 N N . PHE A 1 85 ? 1.247 0.174 4.266 1.00 97.50 85 PHE A N 1
ATOM 688 C CA . PHE A 1 85 ? 0.408 0.203 3.073 1.00 97.50 85 PHE A CA 1
ATOM 689 C C . PHE A 1 85 ? 1.199 -0.090 1.793 1.00 97.50 85 PHE A C 1
ATOM 691 O O . PHE A 1 85 ? 0.735 -0.866 0.970 1.00 97.50 85 PHE A O 1
ATOM 698 N N . ALA A 1 86 ? 2.412 0.448 1.626 1.00 97.69 86 ALA A N 1
ATOM 699 C CA . ALA A 1 86 ? 3.275 0.095 0.494 1.00 97.69 86 ALA A CA 1
ATOM 700 C C . ALA A 1 86 ? 3.598 -1.409 0.464 1.00 97.69 86 ALA A C 1
ATOM 702 O O . ALA A 1 86 ? 3.553 -2.025 -0.601 1.00 97.69 86 ALA A O 1
ATOM 703 N N . ASP A 1 87 ? 3.886 -2.000 1.627 1.00 97.19 87 ASP A N 1
ATOM 704 C CA . ASP A 1 87 ? 4.133 -3.437 1.754 1.00 97.19 87 ASP A CA 1
ATOM 705 C C . ASP A 1 87 ? 2.864 -4.246 1.415 1.00 97.19 87 ASP A C 1
ATOM 707 O O . ASP A 1 87 ? 2.964 -5.224 0.676 1.00 97.19 87 ASP A O 1
ATOM 711 N N . LEU A 1 88 ? 1.673 -3.803 1.853 1.00 97.62 88 LEU A N 1
ATOM 712 C CA . LEU A 1 88 ? 0.382 -4.392 1.462 1.00 97.62 88 LEU A CA 1
ATOM 713 C C . LEU A 1 88 ? 0.162 -4.324 -0.052 1.00 97.62 88 LEU A C 1
ATOM 715 O O . LEU A 1 88 ? -0.203 -5.323 -0.665 1.00 97.62 88 LEU A O 1
ATOM 719 N N . LEU A 1 89 ? 0.397 -3.163 -0.670 1.00 97.50 89 LEU A N 1
ATOM 720 C CA . LEU A 1 89 ? 0.227 -2.996 -2.111 1.00 97.50 89 LEU A CA 1
ATOM 721 C C . LEU A 1 89 ? 1.104 -3.980 -2.879 1.00 97.50 89 LEU A C 1
ATOM 723 O O . LEU A 1 89 ? 0.627 -4.632 -3.803 1.00 97.50 89 LEU A O 1
ATOM 727 N N . ILE A 1 90 ? 2.370 -4.119 -2.492 1.00 97.00 90 ILE A N 1
ATOM 728 C CA . ILE A 1 90 ? 3.283 -5.068 -3.129 1.00 97.00 90 ILE A CA 1
ATOM 729 C C . ILE A 1 90 ? 2.827 -6.506 -2.903 1.00 97.00 90 ILE A C 1
ATOM 731 O O . ILE A 1 90 ? 2.760 -7.258 -3.870 1.00 97.00 90 ILE A 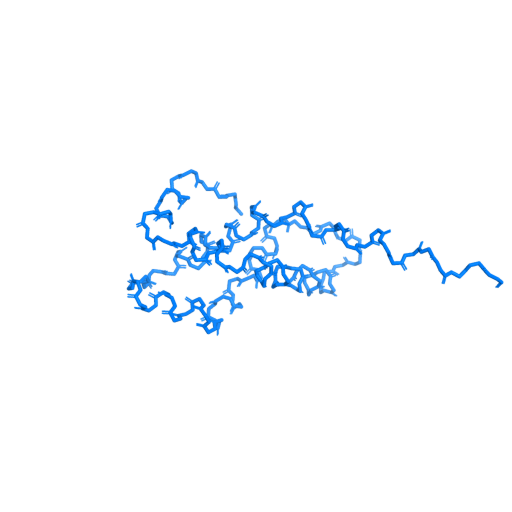O 1
ATOM 735 N N . ASP A 1 91 ? 2.478 -6.877 -1.672 1.00 95.94 91 ASP A N 1
ATOM 736 C CA . ASP A 1 91 ? 2.008 -8.224 -1.339 1.00 95.94 91 ASP A CA 1
ATOM 737 C C . ASP A 1 91 ? 0.805 -8.650 -2.197 1.00 95.94 91 ASP A C 1
ATOM 739 O O . ASP A 1 91 ? 0.808 -9.729 -2.785 1.00 95.94 91 ASP A O 1
ATOM 743 N N . ARG A 1 92 ? -0.180 -7.759 -2.362 1.00 95.50 92 ARG A N 1
ATOM 744 C CA . ARG A 1 92 ? -1.432 -8.061 -3.071 1.00 95.50 92 ARG A CA 1
ATOM 745 C C . ARG A 1 92 ? -1.350 -7.945 -4.591 1.00 95.50 92 ARG A C 1
ATOM 747 O O . ARG A 1 92 ? -2.161 -8.548 -5.290 1.00 95.50 92 ARG A O 1
ATOM 754 N N . THR A 1 93 ? -0.415 -7.158 -5.121 1.00 95.94 93 THR A N 1
ATOM 755 C CA . THR A 1 93 ? -0.373 -6.859 -6.564 1.00 95.94 93 THR A CA 1
ATOM 756 C C . THR A 1 93 ? 0.733 -7.578 -7.316 1.00 95.94 93 THR A C 1
ATOM 758 O O . THR A 1 93 ? 0.605 -7.720 -8.530 1.00 95.94 93 THR A O 1
ATOM 761 N N . TRP A 1 94 ? 1.805 -8.025 -6.647 1.00 93.69 94 TRP A N 1
ATOM 762 C CA . TRP A 1 94 ? 3.048 -8.415 -7.321 1.00 93.69 94 TRP A CA 1
ATOM 763 C C . TRP A 1 94 ? 2.862 -9.461 -8.418 1.00 93.69 94 TRP A C 1
ATOM 765 O O . TRP A 1 94 ? 3.406 -9.304 -9.512 1.00 93.69 94 TRP A O 1
ATOM 775 N N . ASP A 1 95 ? 2.066 -10.488 -8.138 1.00 91.38 95 ASP A N 1
ATOM 776 C CA . ASP A 1 95 ? 1.870 -11.617 -9.048 1.00 91.38 95 ASP A CA 1
ATOM 777 C C . ASP A 1 95 ? 0.964 -11.250 -10.244 1.00 91.38 95 ASP A C 1
ATOM 779 O O . ASP A 1 95 ? 0.981 -11.925 -11.267 1.00 91.38 95 ASP A O 1
ATOM 783 N N . ASN A 1 96 ? 0.257 -10.115 -10.170 1.00 89.81 96 ASN A N 1
ATOM 784 C CA . ASN A 1 96 ? -0.612 -9.585 -11.227 1.00 89.81 96 ASN A CA 1
ATOM 785 C C . ASN A 1 96 ? 0.054 -8.475 -12.064 1.00 89.81 96 ASN A C 1
ATOM 787 O O . ASN A 1 96 ? -0.571 -7.901 -12.957 1.00 89.81 96 ASN A O 1
ATOM 791 N N . LEU A 1 97 ? 1.315 -8.122 -11.785 1.00 87.12 97 LEU A N 1
ATOM 792 C CA . LEU A 1 97 ? 1.981 -7.000 -12.461 1.00 87.12 97 LEU A CA 1
ATOM 793 C C . LEU A 1 97 ? 2.337 -7.284 -13.922 1.00 87.12 97 LEU A C 1
ATOM 795 O O . LEU A 1 97 ? 2.436 -6.337 -14.703 1.00 87.12 97 LEU A O 1
ATOM 799 N N . ASP A 1 98 ? 2.539 -8.552 -14.275 1.00 72.94 98 ASP A N 1
ATOM 800 C CA . ASP A 1 98 ? 3.052 -8.954 -15.586 1.00 72.94 98 ASP A CA 1
ATOM 801 C C . ASP A 1 98 ? 1.972 -9.591 -16.490 1.00 72.94 98 ASP A C 1
ATOM 803 O O . ASP A 1 98 ? 2.199 -9.734 -17.689 1.00 72.94 98 ASP A O 1
ATOM 807 N N . ALA A 1 99 ? 0.772 -9.859 -15.956 1.00 63.09 99 ALA A N 1
ATOM 808 C CA . ALA A 1 99 ? -0.323 -10.565 -16.637 1.00 63.09 99 ALA A CA 1
ATOM 809 C C . ALA A 1 99 ? -0.932 -9.829 -17.853 1.00 63.09 99 ALA A C 1
ATOM 811 O O . ALA A 1 99 ? -1.611 -10.441 -18.668 1.00 63.09 99 ALA A O 1
ATOM 812 N N . GLU A 1 100 ? -0.687 -8.526 -18.020 1.00 52.53 100 GLU A N 1
ATOM 813 C CA . GLU A 1 100 ? -1.181 -7.768 -19.184 1.00 52.53 100 GLU A CA 1
ATOM 814 C C . GLU A 1 100 ? -0.185 -7.681 -20.349 1.00 52.53 100 GLU A C 1
ATOM 816 O O . GLU A 1 100 ? -0.563 -7.248 -21.436 1.00 52.53 100 GLU A O 1
ATOM 821 N N . ASN A 1 101 ? 1.070 -8.107 -20.171 1.00 45.50 101 ASN A N 1
ATOM 822 C CA . ASN A 1 101 ? 2.046 -8.069 -21.267 1.00 45.50 101 ASN A CA 1
ATOM 823 C C . ASN A 1 101 ? 1.894 -9.250 -22.245 1.00 45.50 101 ASN A C 1
ATOM 825 O O . ASN A 1 101 ? 2.452 -9.193 -23.334 1.00 45.50 101 ASN A O 1
ATOM 829 N N . GLU A 1 102 ? 1.131 -10.292 -21.899 1.00 46.97 102 GLU A N 1
ATOM 830 C CA . GLU A 1 102 ? 0.967 -11.486 -22.746 1.00 46.97 102 GLU A CA 1
ATOM 831 C C . GLU A 1 102 ? -0.118 -11.342 -23.833 1.00 46.97 102 GLU A C 1
ATOM 833 O O . GLU A 1 102 ? -0.153 -12.136 -24.766 1.00 46.97 102 GLU A O 1
ATOM 838 N N . ASN A 1 103 ? -0.957 -10.298 -23.792 1.00 45.06 103 ASN A N 1
ATOM 839 C CA . ASN A 1 103 ? -2.029 -10.085 -24.782 1.00 45.06 103 ASN A CA 1
ATOM 840 C C . ASN A 1 103 ? -1.707 -9.014 -25.849 1.00 45.06 103 ASN A C 1
ATOM 842 O O . ASN A 1 103 ? -2.578 -8.665 -26.645 1.00 45.06 103 ASN A O 1
ATOM 846 N N . GLY A 1 104 ? -0.482 -8.471 -25.869 1.00 44.69 104 GLY A N 1
ATOM 847 C CA . GLY A 1 104 ? -0.073 -7.369 -26.758 1.00 44.69 104 GLY A CA 1
ATOM 848 C C . GLY A 1 104 ? 0.850 -7.738 -27.929 1.00 44.69 104 GLY A C 1
ATOM 849 O O . GLY A 1 104 ? 1.068 -6.898 -28.798 1.00 44.69 104 GLY A O 1
ATOM 850 N N . GLU A 1 105 ? 1.375 -8.965 -27.988 1.00 45.75 105 GLU A N 1
ATOM 851 C CA . GLU A 1 105 ? 2.278 -9.440 -29.053 1.00 45.75 105 GLU A CA 1
ATOM 852 C C . GLU A 1 105 ? 1.674 -10.648 -29.789 1.00 45.75 105 GLU A C 1
ATOM 854 O O . GLU A 1 105 ? 2.214 -11.744 -29.790 1.00 45.75 105 GLU A O 1
ATOM 859 N N . ASN A 1 106 ? 0.516 -10.456 -30.421 1.00 41.62 106 ASN A N 1
ATOM 860 C CA . ASN A 1 106 ? 0.015 -11.345 -31.475 1.00 41.62 106 ASN A CA 1
ATOM 861 C C . ASN A 1 106 ? -0.692 -10.482 -32.522 1.00 41.62 106 ASN A C 1
ATOM 863 O O . ASN A 1 106 ? -1.916 -10.381 -32.560 1.00 41.62 106 ASN A O 1
ATOM 867 N N . GLY A 1 107 ? 0.091 -9.769 -33.331 1.00 47.97 107 GLY A N 1
ATOM 868 C CA . GLY A 1 107 ? -0.484 -8.863 -34.318 1.00 47.97 107 GLY A CA 1
ATOM 869 C C . GLY A 1 107 ? 0.519 -8.105 -35.169 1.00 47.97 107 GLY A C 1
ATOM 870 O O . GLY A 1 107 ? 0.403 -6.893 -35.238 1.00 47.97 107 GLY A O 1
ATOM 871 N N . THR A 1 108 ? 1.469 -8.804 -35.801 1.00 40.44 108 THR A N 1
ATOM 872 C CA . THR A 1 108 ? 1.944 -8.493 -37.168 1.00 40.44 108 THR A CA 1
ATOM 873 C C . THR A 1 108 ? 2.868 -9.611 -37.656 1.00 40.44 108 THR A C 1
ATOM 875 O O . THR A 1 108 ? 4.088 -9.508 -37.585 1.00 40.44 108 THR A O 1
ATOM 878 N N . GLU A 1 109 ? 2.273 -10.695 -38.153 1.00 44.44 109 GLU A N 1
ATOM 879 C CA . GLU A 1 109 ? 2.820 -11.388 -39.321 1.00 44.44 109 GLU A CA 1
ATOM 880 C C . GLU A 1 109 ? 2.148 -10.771 -40.550 1.00 44.44 109 GLU A C 1
ATOM 882 O O . GLU A 1 109 ? 0.924 -10.841 -40.685 1.00 44.44 109 GLU A O 1
ATOM 887 N N . SER A 1 110 ? 2.937 -10.128 -41.412 1.00 39.97 110 SER A N 1
ATOM 888 C CA . SER A 1 110 ? 2.717 -9.967 -42.859 1.00 39.97 110 SER A CA 1
ATOM 889 C C . SER A 1 110 ? 4.005 -9.468 -43.501 1.00 39.97 110 SER A C 1
ATOM 891 O O . SER A 1 110 ? 4.533 -8.444 -43.014 1.00 39.97 110 SER A O 1
#

Organism: NCBI:txid1293440

Sequence (110 aa):
MALTLEAEQRMTDVGVVAFYAGDAESWLATVRATKKFVKRNFPPQAFIRRDDVAKALIPILEVHEAFRDFRNAEKLRGKFWIKDFADLLIDRTWDNLDAENENGENGTES

Mean predicted aligned error: 6.01 Å

Foldseek 3Di:
DAQDPVLVVVCVVLCVVVLCVVCVPVLLVLLLVLQVVQCVPDDVPDDDDLVSSLVSQLVVLVPPPSNVVSCVVSVVPDSVVSSNSSNVSSVVNVVVSCVVVVVPPDDDDD